Protein AF-A0A382G0L5-F1 (afdb_monomer)

Organism: NCBI:txid408172

Structure (mmCIF, N/CA/C/O backbone):
data_AF-A0A382G0L5-F1
#
_entry.id   AF-A0A382G0L5-F1
#
loop_
_atom_site.group_PDB
_atom_site.id
_atom_site.type_symbol
_atom_site.label_atom_id
_atom_site.label_alt_id
_atom_site.label_comp_id
_atom_site.label_asym_id
_atom_site.label_entity_id
_atom_site.label_seq_id
_atom_site.pdbx_PDB_ins_code
_atom_site.Cartn_x
_atom_site.Cartn_y
_atom_site.Cartn_z
_atom_site.occupancy
_atom_site.B_iso_or_equiv
_atom_site.auth_seq_id
_atom_site.auth_comp_id
_atom_site.auth_asym_id
_atom_site.auth_atom_id
_atom_site.pdbx_PDB_model_num
ATOM 1 N N . LEU A 1 1 ? 6.452 -17.788 8.585 1.00 63.09 1 LEU A N 1
ATOM 2 C CA . LEU A 1 1 ? 5.678 -16.729 9.287 1.00 63.09 1 LEU A CA 1
ATOM 3 C C . LEU A 1 1 ? 5.816 -15.374 8.601 1.00 63.09 1 LEU A C 1
ATOM 5 O O . LEU A 1 1 ? 4.795 -14.789 8.267 1.00 63.09 1 LEU A O 1
ATOM 9 N N . THR A 1 2 ? 7.036 -14.898 8.328 1.00 84.19 2 THR A N 1
ATOM 10 C CA . THR A 1 2 ? 7.264 -13.658 7.558 1.00 84.19 2 THR A CA 1
ATOM 11 C C . THR A 1 2 ? 6.647 -13.702 6.166 1.00 84.19 2 THR A C 1
ATOM 13 O O . THR A 1 2 ? 6.046 -12.720 5.759 1.00 84.19 2 THR A O 1
ATOM 16 N N . GLU A 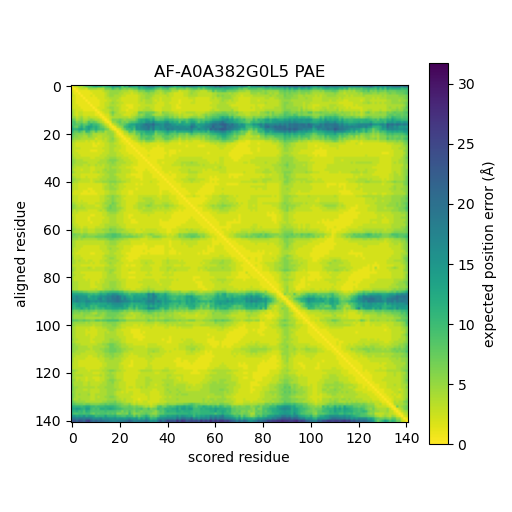1 3 ? 6.704 -14.852 5.493 1.00 88.56 3 GLU A N 1
ATOM 17 C CA . GLU A 1 3 ? 6.116 -15.057 4.166 1.00 88.56 3 GLU A CA 1
ATOM 18 C C . GLU A 1 3 ? 4.642 -14.656 4.092 1.00 88.56 3 GLU A C 1
ATOM 20 O O . GLU A 1 3 ? 4.274 -13.811 3.284 1.00 88.56 3 GLU A O 1
ATOM 25 N N . ALA A 1 4 ? 3.811 -15.208 4.981 1.00 90.25 4 ALA A N 1
ATOM 26 C CA . ALA A 1 4 ? 2.382 -14.916 5.009 1.00 90.25 4 ALA A CA 1
ATOM 27 C C . ALA A 1 4 ? 2.120 -13.424 5.241 1.00 90.25 4 ALA A C 1
ATOM 29 O O . ALA A 1 4 ? 1.276 -12.840 4.570 1.00 90.25 4 ALA A O 1
ATOM 30 N N . LEU A 1 5 ? 2.879 -12.782 6.135 1.00 91.00 5 LEU A N 1
ATOM 31 C CA . LEU A 1 5 ? 2.776 -11.338 6.340 1.00 91.00 5 LEU A CA 1
ATOM 32 C C . LEU A 1 5 ? 3.195 -10.561 5.092 1.00 91.00 5 LEU A C 1
ATOM 34 O O . LEU A 1 5 ? 2.500 -9.624 4.717 1.00 91.00 5 LEU A O 1
ATOM 38 N N . THR A 1 6 ? 4.280 -10.942 4.416 1.00 90.56 6 THR A N 1
ATOM 39 C CA . THR A 1 6 ? 4.691 -10.309 3.156 1.00 90.56 6 THR A CA 1
ATOM 40 C C . THR A 1 6 ? 3.592 -10.447 2.105 1.00 90.56 6 THR A C 1
ATOM 42 O O . THR A 1 6 ? 3.137 -9.440 1.572 1.00 90.56 6 THR A O 1
ATOM 45 N N . HIS A 1 7 ? 3.071 -11.654 1.893 1.00 92.81 7 HIS A N 1
ATOM 46 C CA . HIS A 1 7 ? 2.027 -11.916 0.904 1.00 92.81 7 HIS A CA 1
ATOM 47 C C . HIS A 1 7 ? 0.760 -11.109 1.201 1.00 92.81 7 HIS A C 1
ATOM 49 O O . HIS A 1 7 ? 0.252 -10.399 0.335 1.00 92.81 7 HIS A O 1
ATOM 55 N N . LEU A 1 8 ? 0.277 -11.179 2.442 1.00 95.50 8 LEU A N 1
ATOM 56 C CA . LEU A 1 8 ? -0.988 -10.577 2.849 1.00 95.50 8 LEU A CA 1
ATOM 57 C C . LEU A 1 8 ? -0.899 -9.069 3.067 1.00 95.50 8 LEU A C 1
ATOM 59 O O . LEU A 1 8 ? -1.931 -8.417 3.102 1.00 95.50 8 LEU A O 1
ATOM 63 N N . THR A 1 9 ? 0.287 -8.477 3.190 1.00 94.06 9 THR A N 1
ATOM 64 C CA . THR A 1 9 ? 0.404 -7.015 3.299 1.00 94.06 9 THR A CA 1
ATOM 65 C C . THR A 1 9 ? 0.789 -6.382 1.969 1.00 94.06 9 THR A C 1
ATOM 67 O O . THR A 1 9 ? 0.140 -5.426 1.547 1.00 94.06 9 THR A O 1
ATOM 70 N N . THR A 1 10 ? 1.795 -6.907 1.268 1.00 94.06 10 THR A N 1
ATOM 71 C CA . THR A 1 10 ? 2.337 -6.274 0.055 1.00 94.06 10 THR A CA 1
ATOM 72 C C . THR A 1 10 ? 1.806 -6.880 -1.236 1.00 94.06 10 THR A C 1
ATOM 74 O O . THR A 1 10 ? 1.965 -6.274 -2.296 1.00 94.06 10 THR A O 1
ATOM 77 N N . GLY A 1 11 ? 1.185 -8.063 -1.195 1.00 93.88 11 GLY A N 1
ATOM 78 C CA . GLY A 1 11 ? 0.795 -8.786 -2.405 1.00 93.88 11 GLY A CA 1
ATOM 79 C C . GLY A 1 11 ? 2.001 -9.237 -3.234 1.00 93.88 11 GLY A C 1
ATOM 80 O O . GLY A 1 11 ? 1.921 -9.281 -4.460 1.00 93.88 11 GLY A O 1
ATOM 81 N N . GLY A 1 12 ? 3.138 -9.483 -2.584 1.00 90.75 12 GLY A N 1
ATOM 82 C CA . GLY A 1 12 ? 4.373 -9.950 -3.207 1.00 90.75 12 GLY A CA 1
ATOM 83 C C . GLY A 1 12 ? 4.927 -11.193 -2.518 1.00 90.75 12 GLY A C 1
ATOM 84 O O . GLY A 1 12 ? 4.570 -11.436 -1.366 1.00 90.75 12 GLY A O 1
ATOM 85 N N . PRO A 1 13 ? 5.777 -11.980 -3.198 1.00 89.00 13 PRO A N 1
ATOM 86 C CA . PRO A 1 13 ? 6.416 -13.148 -2.605 1.00 89.00 13 PRO A CA 1
ATOM 87 C C . PRO A 1 13 ? 7.402 -12.744 -1.500 1.00 89.00 13 PRO A C 1
ATOM 89 O O . PRO A 1 13 ? 7.922 -11.624 -1.499 1.00 89.00 13 PRO A O 1
ATOM 92 N N . GLN A 1 14 ? 7.724 -13.660 -0.583 1.00 84.12 14 GLN A N 1
ATOM 93 C CA . GLN A 1 14 ? 8.845 -13.436 0.331 1.00 84.12 14 GLN A CA 1
ATOM 94 C C . GLN A 1 14 ? 10.142 -13.206 -0.462 1.00 84.12 14 GLN A C 1
ATOM 96 O O . GLN A 1 14 ? 10.459 -13.948 -1.393 1.00 84.12 14 GLN A O 1
ATOM 101 N N . ALA A 1 15 ? 10.918 -12.194 -0.063 1.00 78.25 15 ALA A N 1
ATOM 102 C CA . ALA A 1 15 ? 12.246 -11.979 -0.620 1.00 78.25 15 ALA A CA 1
ATOM 103 C C . ALA A 1 15 ? 13.123 -13.213 -0.359 1.00 78.25 15 ALA A C 1
ATOM 105 O O . ALA A 1 15 ? 13.286 -13.657 0.782 1.00 78.25 15 ALA A O 1
ATOM 106 N N . VAL A 1 16 ? 13.673 -13.776 -1.432 1.00 74.12 16 VAL A N 1
ATOM 107 C CA . VAL A 1 16 ? 14.599 -14.904 -1.345 1.00 74.12 16 VAL A CA 1
ATOM 108 C C . VAL A 1 16 ? 15.950 -14.389 -0.843 1.00 74.12 16 VAL A C 1
ATOM 110 O O . VAL A 1 16 ? 16.382 -13.294 -1.199 1.00 74.12 16 VAL A O 1
ATOM 113 N N . TYR A 1 17 ? 16.616 -15.202 -0.025 1.00 65.50 17 TYR A N 1
ATOM 114 C CA . TYR A 1 17 ? 17.865 -14.917 0.694 1.00 65.50 17 TYR A CA 1
ATOM 115 C C . TYR A 1 17 ? 19.012 -14.306 -0.148 1.00 65.50 17 TYR A C 1
ATOM 117 O O . TYR A 1 17 ? 19.861 -13.613 0.401 1.00 65.50 17 TYR A O 1
ATOM 125 N N . TRP A 1 18 ? 19.013 -14.458 -1.475 1.00 71.81 18 TRP A N 1
ATOM 126 C CA . TRP A 1 18 ? 20.071 -13.965 -2.371 1.00 71.81 18 TRP A CA 1
ATOM 127 C C . TRP A 1 18 ? 20.003 -12.464 -2.716 1.00 71.81 18 TRP A C 1
ATOM 129 O O . TRP A 1 18 ? 20.509 -12.044 -3.751 1.00 71.81 18 TRP A O 1
ATOM 139 N N . GLY A 1 19 ? 19.382 -11.637 -1.870 1.00 66.00 19 GLY A N 1
ATOM 140 C CA . GLY A 1 19 ? 19.429 -10.175 -2.020 1.00 66.00 19 GLY A CA 1
ATOM 141 C C . GLY A 1 19 ? 18.629 -9.616 -3.203 1.00 66.00 19 GLY A C 1
ATOM 142 O O . GLY A 1 19 ? 18.911 -8.513 -3.668 1.00 66.00 19 GLY A O 1
ATOM 143 N N . GLY A 1 20 ? 17.628 -10.353 -3.694 1.00 75.00 20 GLY A N 1
ATOM 144 C CA . GLY A 1 20 ? 16.700 -9.836 -4.699 1.00 75.00 20 GLY A CA 1
ATOM 145 C C . GLY A 1 20 ? 15.850 -8.683 -4.154 1.00 75.00 20 GLY A C 1
ATOM 146 O O . GLY A 1 20 ? 15.519 -8.647 -2.967 1.00 75.00 20 GLY A O 1
ATOM 147 N N . LEU A 1 21 ? 15.462 -7.748 -5.027 1.00 79.50 21 LEU A N 1
ATOM 148 C CA . LEU A 1 21 ? 14.502 -6.701 -4.673 1.00 79.50 21 LEU A CA 1
ATOM 149 C C . LEU A 1 21 ? 13.199 -7.342 -4.180 1.00 79.50 21 LEU A C 1
ATOM 151 O O . LEU A 1 21 ? 12.633 -8.209 -4.848 1.00 79.50 21 LEU A O 1
ATOM 155 N N . ALA A 1 22 ? 12.713 -6.899 -3.019 1.00 85.38 22 ALA A N 1
ATOM 156 C CA . ALA A 1 22 ? 11.444 -7.357 -2.466 1.00 85.38 22 ALA A CA 1
ATOM 157 C C . ALA A 1 22 ? 10.287 -6.857 -3.343 1.00 85.38 22 ALA A C 1
ATOM 159 O O . ALA A 1 22 ? 9.796 -5.742 -3.167 1.00 85.38 22 ALA A O 1
ATOM 160 N N . ALA A 1 23 ? 9.884 -7.667 -4.319 1.00 87.31 23 ALA A N 1
ATOM 161 C CA . ALA A 1 23 ? 8.773 -7.356 -5.201 1.00 87.31 23 ALA A CA 1
ATOM 162 C C . ALA A 1 23 ? 7.452 -7.371 -4.423 1.00 87.31 23 ALA A C 1
ATOM 164 O O . ALA A 1 23 ? 7.237 -8.208 -3.550 1.00 87.31 23 ALA A O 1
ATOM 165 N N . GLY A 1 24 ? 6.549 -6.461 -4.766 1.00 92.75 24 GLY A N 1
ATOM 166 C CA . GLY A 1 24 ? 5.221 -6.391 -4.175 1.00 92.75 24 GLY A CA 1
ATOM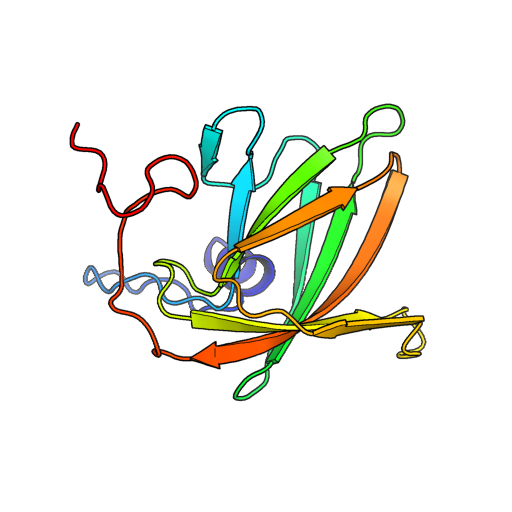 167 C C . GLY A 1 24 ? 4.335 -5.442 -4.955 1.00 92.75 24 GLY A C 1
ATOM 168 O O . GLY A 1 24 ? 4.813 -4.600 -5.709 1.00 92.75 24 GLY A O 1
ATOM 169 N N . ARG A 1 25 ? 3.027 -5.605 -4.795 1.00 95.50 25 ARG A N 1
ATOM 170 C CA . ARG A 1 25 ? 2.013 -4.753 -5.419 1.00 95.50 25 ARG A CA 1
ATOM 171 C C . ARG A 1 25 ? 1.851 -3.441 -4.690 1.00 95.50 25 ARG A C 1
ATOM 173 O O . ARG A 1 25 ? 1.598 -2.422 -5.324 1.00 95.50 25 ARG A O 1
ATOM 180 N N . LEU A 1 26 ? 1.956 -3.500 -3.368 1.00 96.94 26 LEU A N 1
ATOM 181 C CA . LEU A 1 26 ? 1.624 -2.414 -2.469 1.00 96.94 26 LEU A CA 1
ATOM 182 C C . LEU A 1 26 ? 2.721 -2.240 -1.430 1.00 96.94 26 LEU A C 1
ATOM 184 O O . LEU A 1 26 ? 3.293 -3.208 -0.926 1.00 96.94 26 LEU A O 1
ATOM 188 N N . ARG A 1 27 ? 2.950 -0.987 -1.056 1.00 95.94 27 ARG A N 1
ATOM 189 C CA . ARG A 1 27 ? 3.776 -0.611 0.087 1.00 95.94 27 ARG A CA 1
ATOM 190 C C . ARG A 1 27 ? 3.073 0.476 0.876 1.00 95.94 27 ARG A C 1
ATOM 192 O O . ARG A 1 27 ? 2.486 1.370 0.284 1.00 95.94 27 ARG A O 1
ATOM 199 N N . TYR A 1 28 ? 3.147 0.428 2.199 1.00 97.06 28 TYR A N 1
ATOM 200 C CA . TYR A 1 28 ? 2.468 1.404 3.052 1.00 97.06 28 TYR A CA 1
ATOM 201 C C . TYR A 1 28 ? 3.452 2.356 3.708 1.00 97.06 28 TYR A C 1
ATOM 203 O O . TYR A 1 28 ? 4.587 1.981 4.029 1.00 97.06 28 TYR A O 1
ATOM 211 N N . PHE A 1 29 ? 2.982 3.573 3.939 1.00 97.31 29 PHE A N 1
ATOM 212 C CA . PHE A 1 29 ? 3.705 4.604 4.657 1.00 97.31 29 PHE A CA 1
ATOM 213 C C . PHE A 1 29 ? 2.780 5.302 5.650 1.00 97.31 29 PHE A C 1
ATOM 215 O O . PHE A 1 29 ? 1.578 5.452 5.418 1.00 97.31 29 PHE A O 1
ATOM 222 N N . ASP A 1 30 ? 3.385 5.758 6.739 1.00 97.12 30 ASP A N 1
ATOM 223 C CA . ASP A 1 30 ? 2.776 6.602 7.755 1.00 97.12 30 ASP A CA 1
ATOM 224 C C . ASP A 1 30 ? 3.176 8.056 7.442 1.00 97.12 30 ASP A C 1
ATOM 226 O O . ASP A 1 30 ? 4.321 8.441 7.714 1.00 97.12 30 ASP A O 1
ATOM 230 N N . PRO A 1 31 ? 2.288 8.850 6.807 1.00 95.94 31 PRO A N 1
ATOM 231 C CA . PRO A 1 31 ? 2.602 10.212 6.381 1.00 95.94 31 PRO A CA 1
ATOM 232 C C . PRO A 1 31 ? 2.753 11.175 7.564 1.00 95.94 31 PRO A C 1
ATOM 234 O O . PRO A 1 31 ? 3.468 12.168 7.445 1.00 95.94 31 PRO A O 1
ATOM 237 N N . VAL A 1 32 ? 2.136 10.872 8.712 1.00 94.94 32 VAL A N 1
ATOM 238 C CA . VAL A 1 32 ? 2.213 11.701 9.923 1.00 94.94 32 VAL A CA 1
ATOM 239 C C . VAL A 1 32 ? 3.588 11.561 10.564 1.00 94.94 32 VAL A C 1
ATOM 241 O O . VAL A 1 32 ? 4.257 12.557 10.829 1.00 94.94 32 VAL A O 1
ATOM 244 N N . LYS A 1 33 ? 4.047 10.321 10.772 1.00 95.00 33 LYS A N 1
ATOM 245 C CA . LYS A 1 33 ? 5.378 10.050 11.341 1.00 95.00 33 LYS A CA 1
ATOM 246 C C . LYS A 1 33 ? 6.498 10.041 10.299 1.00 95.00 33 LYS A C 1
ATOM 248 O O . LYS A 1 33 ? 7.645 9.813 10.673 1.00 95.00 33 LYS A O 1
ATOM 253 N N . LYS A 1 34 ? 6.178 10.249 9.016 1.00 94.56 34 LYS A N 1
ATOM 254 C CA . LYS A 1 34 ? 7.110 10.192 7.877 1.00 94.56 34 LYS A CA 1
ATOM 255 C C . LYS A 1 34 ? 8.021 8.962 7.945 1.00 94.56 34 LYS A C 1
ATOM 257 O O . LYS A 1 34 ? 9.248 9.064 7.942 1.00 94.56 34 LYS A O 1
ATOM 262 N N . ARG A 1 35 ? 7.414 7.774 8.017 1.00 94.62 35 ARG A N 1
ATOM 263 C CA . ARG A 1 35 ? 8.136 6.490 8.044 1.00 94.62 35 ARG A CA 1
ATOM 264 C C . ARG A 1 35 ? 7.498 5.453 7.128 1.00 94.62 35 ARG A C 1
ATOM 266 O O . ARG A 1 35 ? 6.312 5.523 6.811 1.00 94.62 35 ARG A O 1
ATOM 273 N N . ALA A 1 36 ? 8.289 4.463 6.732 1.00 93.94 36 ALA A N 1
ATOM 274 C CA . ALA A 1 36 ? 7.766 3.280 6.064 1.00 93.94 36 ALA A CA 1
ATOM 275 C C . ALA A 1 36 ? 6.965 2.399 7.040 1.00 93.94 36 ALA A C 1
ATOM 277 O O . ALA A 1 36 ? 7.263 2.337 8.238 1.00 93.94 36 ALA A O 1
ATOM 278 N N . GLY A 1 37 ? 5.981 1.686 6.497 1.00 94.69 37 GLY A N 1
ATOM 279 C CA . GLY A 1 37 ? 5.100 0.785 7.232 1.00 94.69 37 GLY A CA 1
ATOM 280 C C . GLY A 1 37 ? 3.728 1.388 7.524 1.00 94.69 37 GLY A C 1
ATOM 281 O O . GLY A 1 37 ? 3.493 2.579 7.331 1.00 94.69 37 GLY A O 1
ATOM 282 N N . LEU A 1 38 ? 2.818 0.532 7.987 1.00 96.56 38 LEU A N 1
ATOM 283 C CA . LEU A 1 38 ? 1.469 0.937 8.375 1.00 96.56 38 LEU A CA 1
ATOM 284 C C . LEU A 1 38 ? 1.512 1.861 9.606 1.00 96.56 38 LEU A C 1
ATOM 286 O O . LEU A 1 38 ? 2.332 1.629 10.509 1.00 96.56 38 LEU A O 1
ATOM 290 N N . PRO A 1 39 ? 0.644 2.889 9.671 1.00 97.12 39 PRO A N 1
ATOM 291 C CA . PRO A 1 39 ? 0.443 3.676 10.882 1.00 97.12 39 PRO A CA 1
ATOM 292 C C . PRO A 1 39 ? 0.001 2.804 12.072 1.00 97.12 39 PRO A C 1
ATOM 294 O O . PRO A 1 39 ? -0.489 1.691 11.874 1.00 97.12 39 PRO A O 1
ATOM 297 N N . PRO A 1 40 ? 0.141 3.296 13.317 1.00 95.81 40 PRO A N 1
ATOM 298 C CA . PRO A 1 40 ? -0.420 2.623 14.487 1.00 95.81 40 PRO A CA 1
ATOM 299 C C . PRO A 1 40 ? -1.916 2.341 14.312 1.00 95.81 40 PRO A C 1
ATOM 301 O O . PRO A 1 40 ? -2.634 3.169 13.755 1.00 95.81 40 PRO A O 1
ATOM 304 N N . ASP A 1 41 ? -2.380 1.202 14.819 1.00 96.19 41 ASP A N 1
ATOM 305 C CA . ASP A 1 41 ? -3.782 0.764 14.757 1.00 96.19 41 ASP A CA 1
ATOM 306 C C . ASP A 1 41 ? -4.331 0.543 13.338 1.00 96.19 41 ASP A C 1
ATOM 308 O O . ASP A 1 41 ? -5.539 0.411 13.168 1.00 96.19 41 ASP A O 1
ATOM 312 N N . VAL A 1 42 ? -3.474 0.483 12.312 1.00 97.56 42 VAL A N 1
ATOM 313 C CA . VAL A 1 42 ? -3.894 0.175 10.940 1.00 97.56 42 VAL A CA 1
ATOM 314 C C . VAL A 1 42 ? -3.466 -1.236 10.561 1.00 97.56 42 VAL A C 1
ATOM 316 O O . VAL A 1 42 ? -2.287 -1.580 10.642 1.00 97.56 42 VAL A O 1
ATOM 319 N N . ALA A 1 43 ? -4.421 -2.034 10.090 1.00 96.69 43 ALA A N 1
ATOM 320 C CA . ALA A 1 43 ? -4.175 -3.336 9.485 1.00 96.69 43 ALA A CA 1
ATOM 321 C C . ALA A 1 43 ? -4.447 -3.289 7.975 1.00 96.69 43 ALA A C 1
ATOM 323 O O . ALA A 1 43 ? -5.318 -2.550 7.513 1.00 96.69 43 ALA A O 1
ATOM 324 N N . ALA A 1 44 ? -3.704 -4.095 7.216 1.00 96.88 44 ALA A N 1
ATOM 325 C CA . ALA A 1 44 ? -3.890 -4.269 5.781 1.00 96.88 44 ALA A CA 1
ATOM 326 C C . ALA A 1 44 ? -3.923 -5.756 5.426 1.00 96.88 44 ALA A C 1
ATOM 328 O O . ALA A 1 44 ? -3.112 -6.528 5.939 1.00 96.88 44 ALA A O 1
ATOM 329 N N . LEU A 1 45 ? -4.839 -6.132 4.535 1.00 97.00 45 LEU A N 1
ATOM 330 C CA . LEU A 1 45 ? -5.003 -7.493 4.040 1.00 97.00 45 LEU A CA 1
ATOM 331 C C . LEU A 1 45 ? -5.233 -7.487 2.529 1.00 97.00 45 LEU A C 1
ATOM 333 O O . LEU A 1 45 ? -6.296 -7.093 2.054 1.00 97.00 45 LEU A O 1
ATOM 337 N N . VAL A 1 46 ? -4.254 -7.959 1.772 1.00 96.88 46 VAL A N 1
ATOM 338 C CA . VAL A 1 46 ? -4.369 -8.254 0.348 1.00 96.88 46 VAL A CA 1
ATOM 339 C C . VAL A 1 46 ? -5.143 -9.556 0.196 1.00 96.88 46 VAL A C 1
ATOM 341 O O . VAL A 1 46 ? -4.701 -10.608 0.650 1.00 96.88 46 VAL A O 1
ATOM 344 N N . THR A 1 47 ? -6.312 -9.474 -0.431 1.00 94.56 47 THR A N 1
ATOM 345 C CA . THR A 1 47 ? -7.251 -10.597 -0.562 1.00 94.56 47 THR A CA 1
ATOM 346 C C . THR A 1 47 ? -7.234 -11.232 -1.946 1.00 94.56 47 THR A C 1
ATOM 348 O O . THR A 1 47 ? -7.589 -12.398 -2.083 1.00 94.56 47 THR A O 1
ATOM 351 N N . ALA A 1 48 ? -6.822 -10.493 -2.978 1.00 94.81 48 ALA A N 1
ATOM 352 C CA . ALA A 1 48 ? -6.720 -11.012 -4.337 1.00 94.81 48 ALA A CA 1
ATOM 353 C C . ALA A 1 48 ? -5.699 -10.225 -5.159 1.00 94.81 48 ALA A C 1
ATOM 355 O O . ALA A 1 48 ? -5.527 -9.020 -4.966 1.00 94.81 48 ALA A O 1
ATOM 356 N N . LEU A 1 49 ? -5.073 -10.901 -6.119 1.00 96.00 49 LEU A N 1
ATOM 357 C CA . LEU A 1 49 ? -4.163 -10.308 -7.091 1.00 96.00 49 LEU A CA 1
ATOM 358 C C . LEU A 1 49 ? -4.592 -10.693 -8.503 1.00 96.00 49 LEU A C 1
ATOM 360 O O . LEU A 1 49 ? -4.927 -11.846 -8.760 1.00 96.00 49 LEU A O 1
ATOM 364 N N . GLY A 1 50 ? -4.538 -9.725 -9.409 1.00 94.38 50 GLY A N 1
ATOM 365 C CA . GLY A 1 50 ? -4.657 -9.928 -10.844 1.00 94.38 50 GLY A CA 1
ATOM 366 C C . GLY A 1 50 ? -3.379 -9.536 -11.582 1.00 94.38 50 GLY A C 1
ATOM 367 O O . GLY A 1 50 ? -2.345 -9.179 -10.996 1.00 94.38 50 GLY A O 1
ATOM 368 N N . ASP A 1 51 ? -3.470 -9.568 -12.906 1.00 94.69 51 ASP A N 1
ATOM 369 C CA . ASP A 1 51 ? -2.418 -9.131 -13.822 1.00 94.69 51 ASP A CA 1
ATOM 370 C C . ASP A 1 51 ? -2.036 -7.659 -13.594 1.00 94.69 51 ASP A C 1
ATOM 372 O O . ASP A 1 51 ? -0.846 -7.348 -13.483 1.00 94.69 51 ASP A O 1
ATOM 376 N N . ARG A 1 52 ? -3.050 -6.798 -13.443 1.00 95.62 52 ARG A N 1
ATOM 377 C CA . ARG A 1 52 ? -3.001 -5.339 -13.272 1.00 95.62 52 ARG A CA 1
ATOM 378 C C . ARG A 1 52 ? -3.849 -4.851 -12.100 1.00 95.62 52 ARG A C 1
ATOM 380 O O . ARG A 1 52 ? -4.039 -3.647 -11.945 1.00 95.62 52 ARG A O 1
ATOM 387 N N . SER A 1 53 ? -4.359 -5.761 -11.275 1.00 95.56 53 SER A N 1
ATOM 388 C CA . SER A 1 53 ? -5.190 -5.423 -10.123 1.00 95.56 53 SER A CA 1
ATOM 389 C C . SER A 1 53 ? -4.649 -5.994 -8.812 1.00 95.56 53 SER A C 1
ATOM 391 O O . SER A 1 53 ? -3.962 -7.017 -8.784 1.00 95.56 53 SER A O 1
ATOM 393 N N . ALA A 1 54 ? -4.957 -5.317 -7.710 1.00 96.75 54 ALA A N 1
ATOM 394 C CA . ALA A 1 54 ? -4.777 -5.825 -6.356 1.00 96.75 54 ALA A CA 1
ATOM 395 C C . ALA A 1 54 ? -5.992 -5.440 -5.512 1.00 96.75 54 ALA A C 1
ATOM 397 O O . ALA A 1 54 ? -6.417 -4.283 -5.526 1.00 96.75 54 ALA A O 1
ATOM 398 N N . ARG A 1 55 ? -6.553 -6.402 -4.777 1.00 96.62 55 ARG A N 1
ATOM 399 C CA . ARG A 1 55 ? -7.616 -6.156 -3.805 1.00 96.62 55 ARG A CA 1
ATOM 400 C C . ARG A 1 55 ? -7.018 -6.122 -2.410 1.00 96.62 55 ARG A C 1
ATOM 402 O O . ARG A 1 55 ? -6.340 -7.066 -2.013 1.00 96.62 55 ARG A O 1
ATOM 409 N N . VAL A 1 56 ? -7.278 -5.044 -1.682 1.0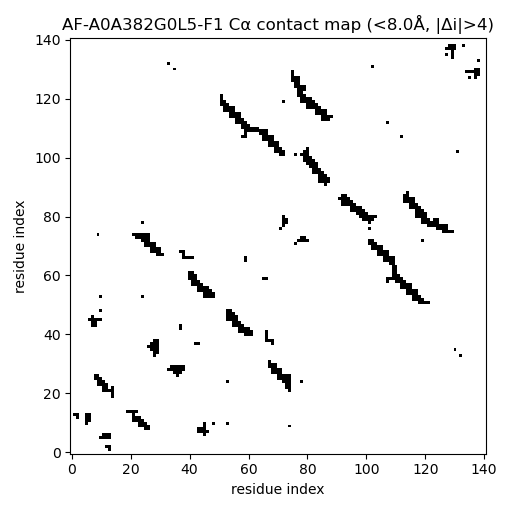0 97.38 56 VAL A N 1
ATOM 410 C CA . VAL A 1 56 ? -6.781 -4.826 -0.325 1.00 97.38 56 VAL A CA 1
ATOM 411 C C . VAL A 1 56 ? -7.909 -4.360 0.581 1.00 97.38 56 VAL A C 1
ATOM 413 O O . VAL A 1 56 ? -8.737 -3.541 0.194 1.00 97.38 56 VAL A O 1
ATOM 416 N N . THR A 1 57 ? -7.929 -4.879 1.799 1.00 97.00 57 THR A N 1
ATOM 417 C CA . THR A 1 57 ? -8.772 -4.401 2.891 1.00 97.00 57 THR A CA 1
ATOM 418 C C . THR A 1 57 ? -7.899 -3.634 3.865 1.00 97.00 57 THR A C 1
ATOM 420 O O . THR A 1 57 ? -6.861 -4.141 4.287 1.00 97.00 57 THR A O 1
ATOM 423 N N . LEU A 1 58 ? -8.306 -2.418 4.210 1.00 97.06 58 LEU A N 1
ATOM 424 C CA . LEU A 1 58 ? -7.660 -1.596 5.225 1.00 97.06 58 LEU A CA 1
ATOM 425 C C . LEU A 1 58 ? -8.612 -1.411 6.398 1.00 97.06 58 LEU A C 1
ATOM 427 O O . LEU A 1 58 ? -9.791 -1.119 6.202 1.00 97.06 58 LEU A O 1
ATOM 431 N N . VAL A 1 59 ? -8.090 -1.562 7.611 1.00 97.12 59 VAL A N 1
ATOM 432 C CA . VAL A 1 59 ? -8.868 -1.446 8.846 1.00 97.12 59 VAL A CA 1
ATOM 433 C C . VAL A 1 59 ? -8.170 -0.483 9.788 1.00 97.12 59 VAL A C 1
ATOM 435 O O . VAL A 1 59 ? -6.974 -0.624 10.034 1.00 97.12 59 VAL A O 1
ATOM 438 N N . ASN A 1 60 ? -8.920 0.472 10.330 1.00 97.50 60 ASN A N 1
ATOM 439 C CA . ASN A 1 60 ? -8.504 1.273 11.472 1.00 97.50 60 ASN A CA 1
ATOM 440 C C . ASN A 1 60 ? -9.122 0.697 12.750 1.00 97.50 60 ASN A C 1
ATOM 442 O O . ASN A 1 60 ? -10.329 0.789 12.965 1.00 97.50 60 ASN A O 1
ATOM 446 N N . LEU A 1 61 ? -8.269 0.123 13.593 1.00 97.12 61 LEU A N 1
ATOM 447 C CA . LEU A 1 61 ? -8.613 -0.497 14.870 1.00 97.12 61 LEU A CA 1
ATOM 448 C C . LEU A 1 61 ? -8.804 0.535 15.991 1.00 97.12 61 LEU A C 1
ATOM 450 O O . LEU A 1 61 ? -9.318 0.200 17.056 1.00 97.12 61 LEU A O 1
ATOM 454 N N . SER A 1 62 ? -8.396 1.791 15.780 1.00 96.00 62 SER A N 1
ATOM 455 C CA . SER A 1 62 ? -8.597 2.841 16.773 1.00 96.00 62 SER A CA 1
ATOM 456 C C . SER A 1 62 ? -10.072 3.211 16.867 1.00 96.00 62 SER A C 1
ATOM 458 O O . SER A 1 62 ? -10.688 3.593 15.876 1.00 96.00 62 SER A O 1
ATOM 460 N N . VAL A 1 63 ? -10.626 3.173 18.078 1.00 93.38 63 VAL A N 1
ATOM 461 C CA . VAL A 1 63 ? -12.024 3.551 18.349 1.00 93.38 63 VAL A CA 1
ATOM 462 C C . VAL A 1 63 ? -12.255 5.064 18.379 1.00 93.38 63 VAL A C 1
ATOM 464 O O . VAL A 1 63 ? -13.389 5.509 18.236 1.00 93.38 63 VAL A O 1
ATOM 467 N N . CYS A 1 64 ? -11.193 5.866 18.520 1.00 95.75 64 CYS A N 1
ATOM 468 C CA . CYS A 1 64 ? -11.313 7.317 18.707 1.00 95.75 64 CYS A CA 1
ATOM 469 C C . CYS A 1 64 ? -10.513 8.153 17.701 1.00 95.75 64 CYS A C 1
ATOM 471 O O . CYS A 1 64 ? -10.814 9.333 17.533 1.00 95.75 64 CYS A O 1
ATOM 473 N N . GLN A 1 65 ? -9.477 7.600 17.060 1.00 96.50 65 GLN A N 1
ATOM 474 C CA . GLN A 1 65 ? -8.561 8.391 16.235 1.00 96.50 65 GLN A CA 1
ATOM 475 C C . GLN A 1 65 ? -8.652 8.008 14.757 1.00 96.50 65 GLN A C 1
ATOM 477 O O . GLN A 1 65 ? -8.572 6.822 14.428 1.00 96.50 65 GLN A O 1
ATOM 482 N N . PRO A 1 66 ? -8.781 8.983 13.839 1.00 97.12 66 PRO A N 1
ATOM 483 C CA . PRO A 1 66 ? -8.587 8.708 12.426 1.00 97.12 66 PRO A CA 1
ATOM 484 C C . PRO A 1 66 ? -7.115 8.371 12.146 1.00 97.12 66 PRO A C 1
ATOM 486 O O . PRO A 1 66 ? -6.206 8.799 12.870 1.00 97.12 66 PRO A O 1
ATOM 489 N N . ARG A 1 67 ? -6.878 7.613 11.075 1.00 97.56 67 ARG A N 1
ATOM 490 C CA . ARG A 1 67 ? -5.539 7.236 10.615 1.00 97.56 67 ARG A CA 1
ATOM 491 C C . ARG A 1 67 ? -5.370 7.578 9.145 1.00 97.56 67 ARG A C 1
ATOM 493 O O . ARG A 1 67 ? -6.146 7.120 8.310 1.00 97.56 67 ARG A O 1
ATOM 500 N N . ASP A 1 68 ? -4.337 8.354 8.848 1.00 97.62 68 ASP A N 1
ATOM 501 C CA . ASP A 1 68 ? -3.908 8.608 7.478 1.00 97.62 68 ASP A CA 1
ATOM 502 C C . ASP A 1 68 ? -2.874 7.554 7.092 1.00 97.62 68 ASP A C 1
ATOM 504 O O . ASP A 1 68 ? -1.868 7.376 7.779 1.00 97.62 68 ASP A O 1
ATOM 508 N N . VAL A 1 69 ? -3.124 6.845 5.997 1.00 97.69 69 VAL A N 1
ATOM 509 C CA . VAL A 1 69 ? -2.208 5.868 5.413 1.00 97.69 69 VAL A CA 1
ATOM 510 C C . VAL A 1 69 ? -1.956 6.239 3.963 1.00 97.69 69 VAL A C 1
ATOM 512 O O . VAL A 1 69 ? -2.871 6.604 3.227 1.00 97.69 69 VAL A O 1
ATOM 515 N N . LEU A 1 70 ? -0.701 6.146 3.544 1.00 97.62 70 LEU A N 1
ATOM 516 C CA . LEU A 1 70 ? -0.332 6.340 2.152 1.00 97.62 70 LEU A CA 1
ATOM 517 C C . LEU A 1 70 ? 0.030 4.988 1.544 1.00 97.62 70 LEU A C 1
ATOM 519 O O . LEU A 1 70 ? 0.941 4.310 2.023 1.00 97.62 70 LEU A O 1
ATOM 523 N N . VAL A 1 71 ? -0.687 4.597 0.495 1.00 97.56 71 VAL A N 1
ATOM 524 C CA . VAL A 1 71 ? -0.438 3.355 -0.244 1.00 97.56 71 VAL A CA 1
ATOM 525 C C . VAL A 1 71 ? 0.390 3.686 -1.477 1.00 97.56 71 VAL A C 1
ATOM 527 O O . VAL A 1 71 ? -0.000 4.527 -2.274 1.00 97.56 71 VAL A O 1
ATOM 530 N N . GLY A 1 72 ? 1.539 3.048 -1.639 1.00 96.75 72 GLY A N 1
ATOM 531 C CA . GLY A 1 72 ? 2.390 3.142 -2.817 1.00 96.75 72 GLY A CA 1
ATOM 532 C C . GLY A 1 72 ? 2.112 2.023 -3.809 1.00 96.75 72 GLY A C 1
ATOM 533 O O . GLY A 1 72 ? 1.894 0.874 -3.416 1.00 96.75 72 GLY A O 1
ATOM 534 N N . ALA A 1 73 ? 2.141 2.376 -5.090 1.00 96.50 73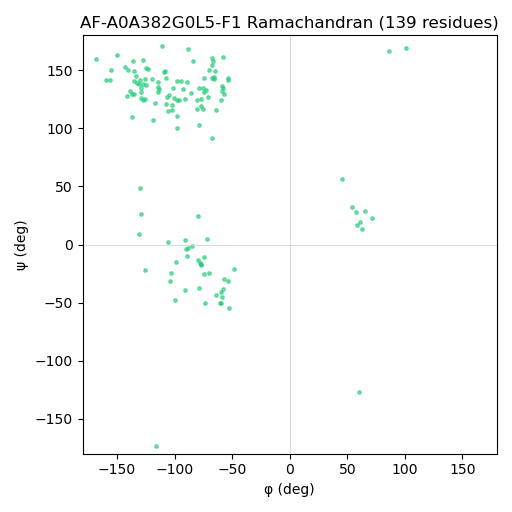 ALA A N 1
ATOM 535 C CA . ALA A 1 73 ? 2.066 1.448 -6.203 1.00 96.50 73 ALA A CA 1
ATOM 536 C C . ALA A 1 73 ? 3.444 0.788 -6.404 1.00 96.50 73 ALA A C 1
ATOM 538 O O . ALA A 1 73 ? 4.368 1.382 -6.963 1.00 96.50 73 ALA A O 1
ATOM 539 N N . GLY A 1 74 ? 3.573 -0.458 -5.954 1.00 95.06 74 GLY A N 1
ATOM 540 C CA . GLY A 1 74 ? 4.838 -1.192 -5.933 1.00 95.06 74 GLY A CA 1
ATOM 541 C C . GLY A 1 74 ? 5.676 -0.943 -4.675 1.00 95.06 74 GLY A C 1
ATOM 542 O O . GLY A 1 74 ? 5.428 -0.018 -3.894 1.00 95.06 74 GLY A O 1
ATOM 543 N N . CYS A 1 75 ? 6.695 -1.776 -4.464 1.00 93.06 75 CYS A N 1
ATOM 544 C CA . CYS A 1 75 ? 7.613 -1.630 -3.327 1.00 93.06 75 CYS A CA 1
ATOM 545 C C . CYS A 1 75 ? 8.602 -0.468 -3.504 1.00 93.06 75 CYS A C 1
ATOM 547 O O . CYS A 1 75 ? 9.071 0.104 -2.516 1.00 93.06 75 CYS A O 1
ATOM 549 N N . PHE A 1 76 ? 8.888 -0.103 -4.749 1.00 93.50 76 PHE A N 1
ATOM 550 C CA . PHE A 1 76 ? 9.881 0.872 -5.191 1.00 93.50 76 PHE A CA 1
ATOM 551 C C . PHE A 1 76 ? 9.282 1.906 -6.157 1.00 93.50 76 PHE A C 1
ATOM 553 O O . PHE A 1 76 ? 10.002 2.465 -6.983 1.00 93.50 76 PHE A O 1
ATOM 560 N N . ARG A 1 77 ? 7.968 2.175 -6.071 1.00 93.88 77 ARG A N 1
ATOM 561 C CA . ARG A 1 77 ? 7.251 3.130 -6.946 1.00 93.88 77 ARG A CA 1
ATOM 562 C C . ARG A 1 77 ? 7.293 2.753 -8.439 1.00 93.88 77 ARG A C 1
ATOM 564 O O . ARG A 1 77 ? 7.081 3.581 -9.322 1.00 93.88 77 ARG A O 1
ATOM 571 N N . GLU A 1 78 ? 7.579 1.493 -8.736 1.00 94.81 78 GLU A N 1
ATOM 572 C CA . GLU A 1 78 ? 7.704 0.964 -10.090 1.00 94.81 78 GLU A CA 1
ATOM 573 C C . GLU A 1 78 ? 6.340 0.797 -10.783 1.00 94.81 78 GLU A C 1
ATOM 575 O O . GLU A 1 78 ? 6.278 0.521 -11.979 1.00 94.81 78 GLU A O 1
ATOM 580 N N . HIS A 1 79 ? 5.230 0.930 -10.052 1.00 96.62 79 HIS A N 1
ATOM 581 C CA . HIS A 1 79 ? 3.869 0.899 -10.592 1.00 96.62 79 HIS A CA 1
ATOM 582 C C . HIS A 1 79 ? 3.215 2.284 -10.509 1.00 96.62 79 HIS A C 1
ATOM 584 O O . HIS A 1 79 ? 3.733 3.208 -9.879 1.00 96.62 79 HIS A O 1
ATOM 590 N N . ARG A 1 80 ? 2.049 2.424 -11.139 1.00 97.31 80 ARG A N 1
ATOM 591 C CA . ARG A 1 80 ? 1.232 3.642 -11.101 1.00 97.31 80 ARG A CA 1
ATOM 592 C C . ARG A 1 80 ? -0.239 3.273 -11.017 1.00 97.31 80 ARG A C 1
ATOM 594 O O . ARG A 1 80 ? -0.703 2.458 -11.814 1.00 97.31 80 ARG A O 1
ATOM 601 N N . PHE A 1 81 ? -0.965 3.818 -10.046 1.00 97.81 81 PHE A N 1
ATOM 602 C CA . PHE A 1 81 ? -2.398 3.569 -9.938 1.00 97.81 81 PHE A CA 1
ATOM 603 C C . PHE A 1 81 ? -3.130 4.317 -11.046 1.00 97.81 81 PHE A C 1
ATOM 605 O O . PHE A 1 81 ? -2.878 5.496 -11.267 1.00 97.81 81 PHE A O 1
ATOM 612 N N . ARG A 1 82 ? -4.043 3.615 -11.716 1.00 97.56 82 ARG A N 1
ATOM 613 C CA . ARG A 1 82 ? -4.930 4.171 -12.745 1.00 97.56 82 ARG A CA 1
ATOM 614 C C . ARG A 1 82 ? -6.346 4.374 -12.244 1.00 97.56 82 ARG A C 1
ATOM 616 O O . ARG A 1 82 ? -7.068 5.256 -12.697 1.00 97.56 82 ARG A O 1
ATOM 623 N N . ARG A 1 83 ? -6.761 3.515 -11.318 1.00 97.12 83 ARG A N 1
ATOM 624 C CA . ARG A 1 83 ? -8.134 3.482 -10.840 1.00 97.12 83 ARG A CA 1
ATOM 625 C C . ARG A 1 83 ? -8.229 2.807 -9.490 1.00 97.12 83 ARG A C 1
ATOM 627 O O . ARG A 1 83 ? -7.559 1.807 -9.232 1.00 97.12 83 ARG A O 1
ATOM 634 N N . VAL A 1 84 ? -9.095 3.351 -8.653 1.00 97.00 84 VAL A N 1
ATOM 635 C CA . VAL A 1 84 ? -9.421 2.838 -7.328 1.00 97.00 84 VAL A CA 1
ATOM 636 C C . VAL A 1 84 ? -10.924 2.649 -7.260 1.00 97.00 84 VAL A C 1
ATOM 638 O O . VAL A 1 84 ? -11.690 3.586 -7.474 1.00 97.00 84 VAL A O 1
ATOM 641 N N . THR A 1 85 ? -11.338 1.440 -6.914 1.00 96.06 85 THR A N 1
ATOM 642 C CA . THR A 1 85 ? -12.741 1.085 -6.740 1.00 96.06 85 THR A CA 1
ATOM 643 C C . THR A 1 85 ? -12.960 0.674 -5.291 1.00 96.06 85 THR A C 1
ATOM 645 O O . THR A 1 85 ? -12.312 -0.247 -4.800 1.00 96.06 85 THR A O 1
ATOM 648 N N . VAL A 1 86 ? -13.864 1.354 -4.590 1.00 94.75 86 VAL A N 1
ATOM 649 C CA . VAL A 1 86 ? -14.300 0.966 -3.246 1.00 94.75 86 VAL A CA 1
ATOM 650 C C . VAL A 1 86 ? -15.272 -0.200 -3.382 1.00 94.75 86 VAL A C 1
ATOM 652 O O . VAL A 1 86 ? -16.323 -0.061 -4.015 1.00 94.75 86 VAL A O 1
ATOM 655 N N . VAL A 1 87 ? -14.902 -1.335 -2.795 1.00 90.88 87 VAL A N 1
ATOM 656 C CA . VAL A 1 87 ? -15.660 -2.589 -2.834 1.00 90.88 87 VAL A CA 1
ATOM 657 C C . VAL A 1 87 ? -16.176 -2.931 -1.439 1.00 90.88 87 VAL A C 1
ATOM 659 O O . VAL A 1 87 ? -15.434 -2.852 -0.459 1.00 90.88 87 VAL A O 1
ATOM 662 N N . GLU A 1 88 ? -17.449 -3.305 -1.348 1.00 82.31 88 GLU A N 1
ATOM 663 C CA . GLU A 1 88 ? -18.026 -3.884 -0.129 1.00 82.31 88 GLU A CA 1
ATOM 664 C C . GLU A 1 88 ? -17.860 -5.415 -0.116 1.00 82.31 88 GLU A C 1
ATOM 666 O O . GLU A 1 88 ? -17.506 -6.025 -1.128 1.00 82.31 88 GLU A O 1
ATOM 671 N N . GLU A 1 89 ? -18.112 -6.058 1.030 1.00 70.44 89 GLU A N 1
ATOM 672 C CA . GLU A 1 89 ? -18.021 -7.524 1.174 1.00 70.44 89 GLU A CA 1
ATOM 673 C C . GLU A 1 89 ? -18.928 -8.277 0.188 1.00 70.44 89 GLU A C 1
ATOM 675 O O . GLU A 1 89 ? -18.566 -9.344 -0.303 1.00 70.44 89 GLU A O 1
ATOM 680 N N . SER A 1 90 ? -20.056 -7.677 -0.200 1.00 72.00 90 SER A N 1
ATOM 681 C CA . SER A 1 90 ? -20.979 -8.177 -1.229 1.00 72.00 90 SER A CA 1
ATOM 682 C C . SER A 1 90 ? -20.440 -8.062 -2.666 1.00 72.00 90 SER A C 1
ATOM 684 O O . SER A 1 90 ? -21.164 -8.341 -3.619 1.00 72.00 90 SER A O 1
ATOM 686 N N . SER A 1 91 ? -19.183 -7.634 -2.849 1.00 68.81 91 SER A N 1
ATOM 687 C CA . SER A 1 91 ? -18.564 -7.304 -4.144 1.00 68.81 91 SER A CA 1
ATOM 688 C C . SER A 1 91 ? -19.290 -6.206 -4.931 1.00 68.81 91 SER A C 1
ATOM 690 O O . SER A 1 91 ? -19.037 -6.025 -6.122 1.00 68.81 91 SER A O 1
ATOM 692 N N . GLN A 1 92 ? -20.161 -5.439 -4.274 1.00 76.69 92 GLN A N 1
ATOM 693 C CA . GLN A 1 92 ? -20.802 -4.277 -4.873 1.00 76.69 92 GLN A CA 1
ATOM 694 C C . GLN A 1 92 ? -19.815 -3.109 -4.950 1.00 76.69 92 GLN A C 1
ATOM 696 O O . GLN A 1 92 ? -19.081 -2.815 -4.000 1.00 76.69 92 GLN A O 1
ATOM 701 N N . VAL A 1 93 ? -19.798 -2.447 -6.106 1.00 81.44 93 VAL A N 1
ATOM 702 C CA . VAL A 1 93 ? -18.999 -1.244 -6.337 1.00 81.44 93 VAL A CA 1
ATOM 703 C C . VAL A 1 93 ? -19.742 -0.052 -5.753 1.00 81.44 93 VAL A C 1
ATOM 705 O O . VAL A 1 93 ? -20.826 0.295 -6.215 1.00 81.44 93 VAL A O 1
ATOM 708 N N . LYS A 1 94 ? -19.146 0.592 -4.749 1.00 84.81 94 LYS A N 1
ATOM 709 C CA . LYS A 1 94 ? -19.735 1.770 -4.098 1.00 84.81 94 LYS A CA 1
ATOM 710 C C . LYS A 1 94 ? -19.292 3.075 -4.744 1.00 84.81 94 LYS A C 1
ATOM 712 O O . LYS A 1 94 ? -20.058 4.029 -4.839 1.00 84.81 94 LYS A O 1
ATOM 717 N N . LYS A 1 95 ? -18.018 3.137 -5.123 1.00 90.50 95 LYS A N 1
ATOM 718 C CA . LYS A 1 95 ? -17.388 4.331 -5.679 1.00 90.50 95 LYS A CA 1
ATOM 719 C C . LYS A 1 95 ? -16.195 3.934 -6.525 1.00 90.50 95 LYS A C 1
ATOM 721 O O . LYS A 1 95 ? -15.431 3.057 -6.136 1.00 90.50 95 LYS A O 1
ATOM 726 N N . GLU A 1 96 ? -16.009 4.628 -7.632 1.00 93.81 96 GLU A N 1
ATOM 727 C CA . GLU A 1 96 ? -14.854 4.483 -8.506 1.00 93.81 96 GLU A CA 1
ATOM 728 C C . GLU A 1 96 ? -14.206 5.852 -8.705 1.00 93.81 96 GLU A C 1
ATOM 730 O O . GLU A 1 96 ? -14.886 6.879 -8.740 1.00 93.81 96 GLU A O 1
ATOM 735 N N . LEU A 1 97 ? -12.880 5.863 -8.762 1.00 94.88 97 LEU A N 1
ATOM 736 C CA . LEU A 1 97 ? -12.077 7.048 -9.006 1.00 94.88 97 LEU A CA 1
ATOM 737 C C . LEU A 1 97 ? -10.977 6.683 -9.995 1.00 94.88 97 LEU A C 1
ATOM 739 O O . LEU A 1 97 ? -10.257 5.708 -9.776 1.00 94.88 97 LEU A O 1
ATOM 743 N N . GLU A 1 98 ? -10.830 7.478 -11.049 1.00 96.00 98 GLU A N 1
ATOM 744 C CA . GLU A 1 98 ? -9.651 7.437 -11.913 1.00 96.00 98 GLU A CA 1
ATOM 745 C C . GLU A 1 98 ? -8.583 8.389 -11.368 1.00 96.00 98 GLU A C 1
ATOM 747 O O . GLU A 1 98 ? -8.889 9.462 -10.849 1.00 96.00 98 GLU A O 1
ATOM 752 N N . LEU A 1 99 ? -7.328 7.959 -11.425 1.00 94.75 99 LEU A N 1
ATOM 753 C CA . LEU A 1 99 ? -6.173 8.708 -10.938 1.00 94.75 99 LEU A CA 1
ATOM 754 C C . LEU A 1 99 ? -4.949 8.339 -11.771 1.00 94.75 99 LEU A C 1
ATOM 756 O O . LEU A 1 99 ? -4.948 7.315 -12.445 1.00 94.75 99 LEU A O 1
ATOM 760 N N . ASP A 1 100 ? -3.906 9.157 -11.714 1.00 95.44 100 ASP A N 1
ATOM 761 C CA . ASP A 1 100 ? -2.642 8.870 -12.391 1.00 95.44 100 ASP A CA 1
ATOM 762 C C . ASP A 1 100 ? -1.445 9.020 -11.448 1.00 95.44 100 ASP A C 1
ATOM 764 O O . ASP A 1 100 ? -0.455 9.691 -11.739 1.00 95.44 100 ASP A O 1
ATOM 768 N N . GLU A 1 101 ? -1.554 8.404 -10.272 1.00 95.56 101 GLU A N 1
ATOM 769 C CA . GLU A 1 101 ? -0.663 8.678 -9.148 1.00 95.56 101 GLU A CA 1
ATOM 770 C C . GLU A 1 101 ? 0.123 7.434 -8.707 1.00 95.56 101 GLU A C 1
ATOM 772 O O . GLU A 1 101 ? -0.412 6.320 -8.675 1.00 95.56 101 GLU A O 1
ATOM 777 N N . PRO A 1 102 ? 1.401 7.584 -8.318 1.00 95.31 102 PRO A N 1
ATOM 778 C CA . PRO A 1 102 ? 2.178 6.495 -7.730 1.00 95.31 102 PRO A CA 1
ATOM 779 C C . PRO A 1 102 ? 1.812 6.229 -6.262 1.00 95.31 102 PRO A C 1
ATOM 781 O O . PRO A 1 102 ? 2.158 5.176 -5.721 1.00 95.31 102 PRO A O 1
ATOM 784 N N . TYR A 1 103 ? 1.133 7.176 -5.610 1.00 96.19 103 TYR A N 1
ATOM 785 C CA . TYR A 1 103 ? 0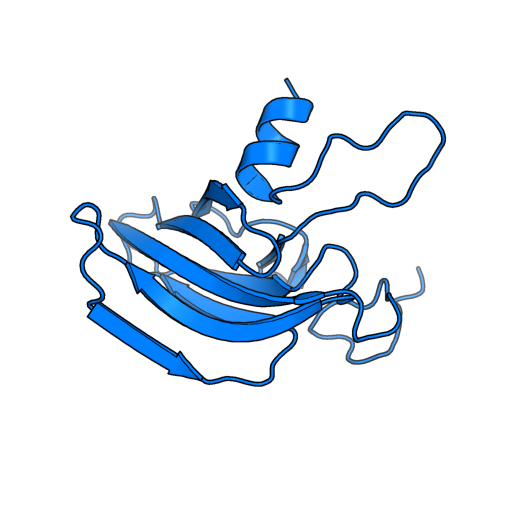.710 7.085 -4.220 1.00 96.19 103 TYR A CA 1
ATOM 786 C C . TYR A 1 103 ? -0.773 7.420 -4.084 1.00 96.19 103 TYR A C 1
ATOM 788 O O . TYR A 1 103 ? -1.274 8.345 -4.713 1.00 96.19 103 TYR A O 1
ATOM 796 N N . LEU A 1 104 ? -1.460 6.692 -3.214 1.00 96.75 104 LEU A N 1
ATOM 797 C CA . LEU A 1 104 ? -2.864 6.878 -2.897 1.00 96.75 104 LEU A CA 1
ATOM 798 C C . LEU A 1 104 ? -3.002 7.228 -1.409 1.00 96.75 104 LEU A C 1
ATOM 800 O O . LEU A 1 104 ? -2.792 6.352 -0.560 1.00 96.75 104 LEU A O 1
ATOM 804 N N . PRO A 1 105 ? -3.322 8.488 -1.066 1.00 96.88 105 PRO A N 1
ATOM 805 C CA . PRO A 1 105 ? -3.621 8.868 0.306 1.00 96.88 105 PRO A CA 1
ATOM 806 C C . PRO A 1 105 ? -5.011 8.370 0.695 1.00 96.88 105 PRO A C 1
ATOM 808 O O . PRO A 1 105 ? -5.990 8.581 -0.020 1.00 96.88 105 PRO A O 1
ATOM 811 N N . ILE A 1 106 ? -5.100 7.715 1.847 1.00 96.38 106 ILE A N 1
ATOM 812 C CA . ILE A 1 106 ? -6.346 7.192 2.396 1.00 96.38 106 ILE A CA 1
ATOM 813 C C . ILE A 1 106 ? -6.463 7.668 3.833 1.00 96.38 106 ILE A C 1
ATOM 815 O O . ILE A 1 106 ? -5.582 7.428 4.658 1.00 96.38 106 ILE A O 1
ATOM 819 N N . ARG A 1 107 ? -7.592 8.300 4.137 1.00 96.94 107 ARG A N 1
ATOM 820 C CA . ARG A 1 107 ? -7.969 8.658 5.498 1.00 96.94 107 ARG A CA 1
ATOM 821 C C . ARG A 1 107 ? -9.014 7.679 6.005 1.00 96.94 107 ARG A C 1
ATOM 823 O O . ARG A 1 107 ? -10.120 7.617 5.474 1.00 96.94 107 ARG A O 1
ATOM 830 N N . LEU A 1 108 ? -8.661 6.920 7.033 1.00 96.88 108 LEU A N 1
ATOM 831 C CA . LEU A 1 108 ? -9.551 5.977 7.696 1.00 96.88 108 LEU A CA 1
ATOM 832 C C . LEU A 1 108 ? -10.167 6.645 8.923 1.00 96.88 108 LEU A C 1
ATOM 834 O O . LEU A 1 108 ? -9.453 7.114 9.812 1.00 96.88 108 LEU A O 1
ATOM 838 N N . HIS A 1 109 ? -11.495 6.670 8.987 1.00 97.00 109 HIS A N 1
ATOM 839 C CA . HIS A 1 109 ? -12.206 7.083 10.194 1.00 97.00 109 HIS A CA 1
ATOM 840 C C . HIS A 1 109 ? -12.002 6.059 11.328 1.00 97.00 109 HIS A C 1
ATOM 842 O O . HIS A 1 109 ? -11.577 4.928 11.062 1.00 97.00 109 HIS A O 1
ATOM 848 N N . PRO A 1 110 ? -12.232 6.441 12.598 1.00 96.81 110 PRO A N 1
ATOM 849 C CA . PRO A 1 110 ? -12.168 5.504 13.718 1.00 96.81 110 PRO A CA 1
ATOM 850 C C . PRO A 1 110 ? -13.069 4.279 13.494 1.00 96.81 110 PRO A C 1
ATOM 852 O O . PRO A 1 110 ? -14.156 4.412 12.932 1.00 96.81 110 PRO A O 1
ATOM 855 N N . GLY A 1 111 ? -12.609 3.093 13.897 1.00 95.38 111 GLY A N 1
ATOM 856 C CA . GLY A 1 111 ? -13.377 1.842 13.846 1.00 95.38 111 GLY A CA 1
ATOM 857 C C . GLY A 1 111 ? -13.880 1.448 12.454 1.00 95.38 111 GLY A C 1
ATOM 858 O O . GLY A 1 111 ? -14.933 0.829 12.338 1.00 95.38 111 GLY A O 1
ATOM 859 N N . THR A 1 112 ? -13.185 1.859 11.390 1.00 94.88 112 THR A N 1
ATOM 860 C CA . THR A 1 112 ? -13.650 1.692 10.005 1.00 94.88 112 THR A CA 1
ATOM 861 C C . THR A 1 112 ? -12.853 0.623 9.264 1.00 94.88 112 THR A C 1
ATOM 863 O O . THR A 1 112 ? -11.631 0.542 9.397 1.00 94.88 112 THR A O 1
ATOM 866 N N . GLN A 1 113 ? -13.545 -0.134 8.414 1.00 95.12 113 GLN A N 1
ATOM 867 C CA . GLN A 1 113 ? -12.971 -1.019 7.403 1.00 95.12 113 GLN A CA 1
ATOM 868 C C . GLN A 1 113 ? -13.326 -0.505 6.003 1.00 95.12 113 GLN A C 1
ATOM 870 O O . GLN A 1 113 ? -14.456 -0.084 5.760 1.00 95.12 113 GLN A O 1
ATOM 875 N N . ILE A 1 114 ? -12.376 -0.571 5.070 1.00 95.00 114 ILE A N 1
ATOM 876 C CA . ILE A 1 114 ? -12.610 -0.284 3.653 1.00 95.00 114 ILE A CA 1
ATOM 877 C C . ILE A 1 114 ? -11.951 -1.343 2.768 1.00 95.00 114 ILE A C 1
ATOM 879 O O . ILE A 1 114 ? -10.769 -1.653 2.923 1.00 95.00 114 ILE A O 1
ATOM 883 N N . GLY A 1 115 ? -12.723 -1.891 1.830 1.00 95.94 115 GLY A N 1
ATOM 884 C CA . GLY A 1 115 ? -12.225 -2.737 0.752 1.00 95.94 115 GLY A CA 1
ATOM 885 C C . GLY A 1 115 ? -11.930 -1.899 -0.487 1.00 95.94 115 GLY A C 1
ATOM 886 O O . GLY A 1 115 ? -12.739 -1.066 -0.895 1.00 95.94 115 GLY A O 1
ATOM 887 N N . LEU A 1 116 ? -10.771 -2.115 -1.100 1.00 96.50 116 LEU A N 1
ATOM 888 C CA . LEU A 1 116 ? -10.331 -1.414 -2.300 1.00 96.50 116 LEU A CA 1
ATOM 889 C C . LEU A 1 116 ? -9.879 -2.411 -3.357 1.00 96.50 116 LEU A C 1
ATOM 891 O O . LEU A 1 116 ? -9.104 -3.324 -3.077 1.00 96.50 116 LEU A O 1
ATOM 895 N N . GLN A 1 117 ? -10.314 -2.194 -4.591 1.00 96.94 117 GLN A N 1
ATOM 896 C CA . GLN A 1 117 ? -9.732 -2.794 -5.778 1.00 96.94 117 GLN A CA 1
ATOM 897 C C . GLN A 1 117 ? -8.920 -1.727 -6.512 1.00 96.94 117 GLN A C 1
ATOM 899 O O . GLN A 1 117 ? -9.448 -0.724 -6.986 1.00 96.94 117 GLN A O 1
ATOM 904 N N . LEU A 1 118 ? -7.613 -1.947 -6.565 1.00 97.56 118 LEU A N 1
ATOM 905 C CA . LEU A 1 118 ? -6.628 -1.038 -7.130 1.00 97.56 118 LEU A CA 1
ATOM 906 C C . LEU A 1 118 ? -6.232 -1.559 -8.505 1.00 97.56 118 LEU A C 1
ATOM 908 O O . LEU A 1 118 ? -5.716 -2.669 -8.603 1.00 97.56 118 LEU A O 1
ATOM 912 N N . THR A 1 119 ? -6.453 -0.770 -9.550 1.00 97.69 119 THR A N 1
ATOM 913 C CA . THR A 1 119 ? -5.969 -1.059 -10.906 1.00 97.69 119 THR A CA 1
ATOM 914 C C . THR A 1 119 ? -4.734 -0.215 -11.180 1.00 97.69 119 THR A C 1
ATOM 916 O O . THR A 1 119 ? -4.711 0.978 -10.866 1.00 97.69 119 THR A O 1
ATOM 919 N N . MET A 1 120 ? -3.700 -0.824 -11.751 1.00 97.62 120 MET A N 1
ATOM 920 C CA . MET A 1 120 ? -2.392 -0.198 -11.914 1.00 97.62 120 MET A CA 1
ATOM 921 C C . MET A 1 120 ? -1.701 -0.578 -13.224 1.00 97.62 120 MET A C 1
ATOM 923 O O . MET A 1 120 ? -1.873 -1.678 -13.760 1.00 97.62 120 MET A O 1
ATOM 927 N N . ASP A 1 121 ? -0.847 0.323 -13.689 1.00 97.62 121 ASP A N 1
ATOM 928 C CA . ASP A 1 121 ? 0.180 0.025 -14.679 1.00 97.62 121 ASP A CA 1
ATOM 929 C C . ASP A 1 121 ? 1.403 -0.503 -13.949 1.00 97.62 121 ASP A C 1
ATOM 931 O O . ASP A 1 121 ? 1.859 0.076 -12.960 1.00 97.62 121 ASP A O 1
ATOM 935 N N . ARG A 1 122 ? 1.929 -1.629 -14.421 1.00 95.56 122 ARG A N 1
ATOM 936 C CA . ARG A 1 122 ? 3.092 -2.267 -13.811 1.00 95.56 122 ARG A CA 1
ATOM 937 C C . ARG A 1 122 ? 4.357 -1.891 -14.552 1.00 95.56 122 ARG A C 1
ATOM 939 O O . ARG A 1 122 ? 4.370 -1.896 -15.776 1.00 95.56 122 ARG A O 1
ATOM 946 N N . TYR A 1 123 ? 5.421 -1.676 -13.787 1.00 94.88 123 TYR A N 1
ATOM 947 C CA . TYR A 1 123 ? 6.776 -1.428 -14.285 1.00 94.88 123 TYR A CA 1
ATOM 948 C C . TYR A 1 123 ? 6.846 -0.263 -15.284 1.00 94.88 123 TYR A C 1
ATOM 950 O O . TYR A 1 123 ? 7.652 -0.276 -16.207 1.00 94.88 123 TYR A O 1
ATOM 958 N N . CYS A 1 124 ? 5.982 0.740 -15.109 1.00 96.25 124 CYS A N 1
ATOM 959 C CA . CYS A 1 124 ? 5.901 1.907 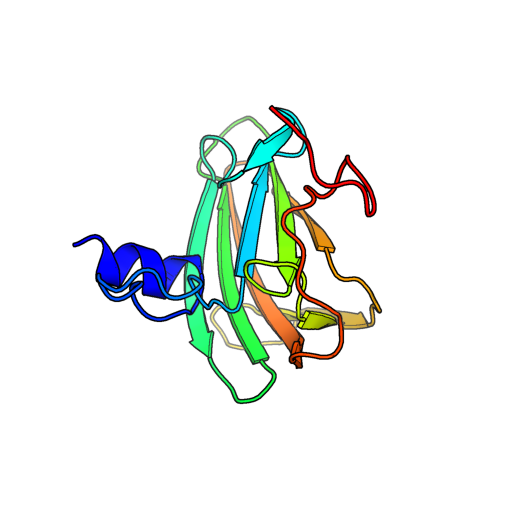-15.986 1.00 96.25 124 CYS A CA 1
ATOM 960 C C . CYS A 1 124 ? 6.824 3.052 -15.545 1.00 96.25 124 CYS A C 1
ATOM 962 O O . CYS A 1 124 ? 6.976 4.022 -16.280 1.00 96.25 124 CYS A O 1
ATOM 964 N N . ASN A 1 125 ? 7.425 2.958 -14.353 1.00 93.50 125 ASN A N 1
ATOM 965 C CA . ASN A 1 125 ? 8.373 3.940 -13.831 1.00 93.50 125 ASN A CA 1
ATOM 966 C C . ASN A 1 125 ? 9.711 3.256 -13.485 1.00 93.50 125 ASN A C 1
ATOM 968 O O . ASN A 1 125 ? 9.702 2.095 -13.058 1.00 93.50 125 ASN A O 1
ATOM 972 N N . PRO A 1 126 ? 10.847 3.973 -13.563 1.00 92.50 126 PRO A N 1
ATOM 973 C CA . PRO A 1 126 ? 12.098 3.521 -12.961 1.00 92.50 126 PRO A CA 1
ATOM 974 C C . PRO A 1 126 ? 11.933 3.310 -11.441 1.00 92.50 126 PRO A C 1
ATOM 976 O O . PRO A 1 126 ? 11.388 4.193 -10.766 1.00 92.50 126 PRO A O 1
ATOM 979 N N . PRO A 1 127 ? 12.388 2.172 -10.881 1.00 92.00 127 PRO A N 1
ATOM 980 C CA . PRO A 1 1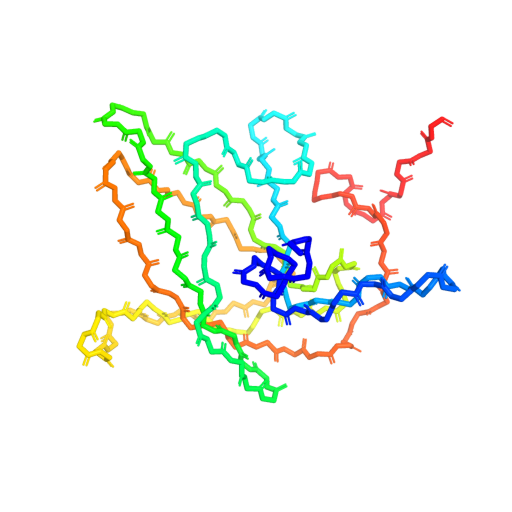27 ? 12.286 1.914 -9.448 1.00 92.00 127 PRO A CA 1
ATOM 981 C C . PRO A 1 127 ? 13.147 2.899 -8.648 1.00 92.00 127 PRO A C 1
ATOM 983 O O . PRO A 1 127 ? 14.245 3.265 -9.063 1.00 92.00 127 PRO A O 1
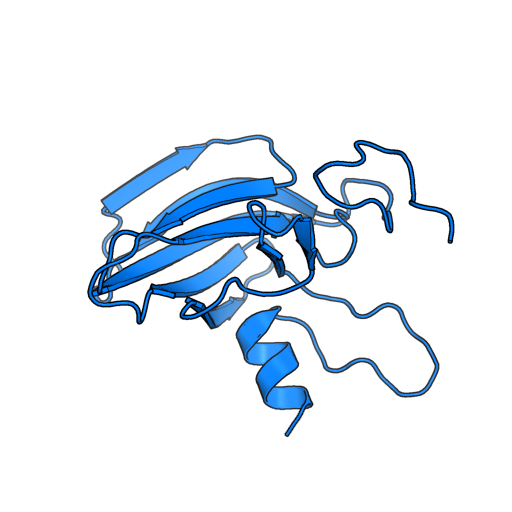ATOM 986 N N . THR A 1 128 ? 12.667 3.310 -7.475 1.00 91.31 128 THR A N 1
ATOM 987 C CA . THR A 1 128 ? 13.368 4.235 -6.578 1.00 91.31 128 THR A CA 1
ATOM 988 C C . THR A 1 128 ? 13.225 3.840 -5.108 1.00 91.31 128 THR A C 1
ATOM 990 O O . THR A 1 128 ? 12.217 3.274 -4.681 1.00 91.31 128 THR A O 1
ATOM 993 N N . TYR A 1 129 ? 14.244 4.176 -4.315 1.00 90.12 129 TYR A N 1
ATOM 994 C CA . TYR A 1 129 ? 14.221 4.093 -2.851 1.00 90.12 129 TYR A CA 1
ATOM 995 C C . TYR A 1 129 ? 13.689 5.372 -2.189 1.00 90.12 129 TYR A C 1
ATOM 997 O O . TYR A 1 129 ? 13.570 5.418 -0.962 1.00 90.12 129 TYR A O 1
ATOM 1005 N N . ALA A 1 130 ? 13.378 6.406 -2.976 1.00 91.56 130 ALA A N 1
ATOM 1006 C CA . ALA A 1 130 ? 12.829 7.653 -2.471 1.00 91.56 130 ALA A CA 1
ATOM 1007 C C . ALA A 1 130 ? 11.508 7.409 -1.730 1.00 91.56 130 ALA A C 1
ATOM 1009 O O . ALA A 1 130 ? 10.644 6.634 -2.153 1.00 91.56 130 ALA A O 1
ATOM 1010 N N . PHE A 1 131 ? 11.365 8.073 -0.587 1.00 92.31 131 PHE A N 1
ATOM 1011 C CA . PHE A 1 131 ? 10.115 8.077 0.157 1.00 92.31 131 PHE A CA 1
ATOM 1012 C C . PHE A 1 131 ? 9.168 9.142 -0.402 1.00 92.31 131 PHE A C 1
ATOM 1014 O O . PHE A 1 131 ? 9.631 10.117 -0.992 1.00 92.31 131 PHE A O 1
ATOM 1021 N N . PRO A 1 132 ? 7.850 9.003 -0.176 1.00 92.44 132 PRO A N 1
ATOM 1022 C CA . PRO A 1 132 ? 6.846 9.895 -0.757 1.00 92.44 132 PRO A CA 1
ATOM 1023 C C . PRO A 1 132 ? 7.086 11.390 -0.492 1.00 92.44 132 PRO A C 1
ATOM 1025 O O . PRO A 1 132 ? 6.750 12.230 -1.317 1.00 92.44 132 PRO A O 1
ATOM 1028 N N . TRP A 1 133 ? 7.687 11.735 0.649 1.00 92.56 133 TRP A N 1
ATOM 1029 C CA . TRP A 1 133 ? 7.990 13.116 1.045 1.00 92.56 133 TRP A CA 1
ATOM 1030 C C . TRP A 1 133 ? 9.381 13.613 0.609 1.00 92.56 133 TRP A C 1
ATOM 1032 O O . TRP A 1 133 ? 9.753 14.725 0.970 1.00 92.56 133 TRP A O 1
ATOM 1042 N N . HIS A 1 134 ? 10.154 12.821 -0.140 1.00 89.12 134 HIS A N 1
ATOM 1043 C CA . HIS A 1 134 ? 11.464 13.208 -0.689 1.00 89.12 134 HIS A CA 1
ATOM 1044 C C . HIS A 1 134 ? 11.421 13.492 -2.202 1.00 89.12 134 HIS A C 1
ATOM 1046 O O . HIS A 1 134 ? 12.453 13.791 -2.807 1.00 89.12 134 HIS A O 1
ATOM 1052 N N . GLY A 1 135 ? 10.243 13.404 -2.830 1.00 84.75 135 GLY A N 1
ATOM 1053 C CA . GLY A 1 135 ? 10.112 13.513 -4.283 1.00 84.75 135 GLY A CA 1
ATOM 1054 C C . GLY A 1 135 ? 10.923 12.418 -4.979 1.00 84.75 135 GLY A C 1
ATOM 1055 O O . GLY A 1 135 ? 10.789 11.244 -4.641 1.00 84.75 135 GLY A O 1
ATOM 1056 N N . ASP A 1 136 ? 11.792 12.802 -5.914 1.00 81.06 136 ASP A N 1
ATOM 1057 C CA . ASP A 1 136 ? 12.708 11.870 -6.588 1.00 81.06 136 ASP A CA 1
ATOM 1058 C C . ASP A 1 136 ? 14.066 11.717 -5.883 1.00 81.06 136 ASP A C 1
ATOM 1060 O O . ASP A 1 136 ? 14.885 10.890 -6.288 1.00 81.06 136 ASP A O 1
ATOM 1064 N N . SER A 1 137 ? 14.320 12.472 -4.808 1.00 86.31 137 SER A N 1
ATOM 1065 C CA . SER A 1 137 ? 15.579 12.363 -4.071 1.00 86.31 137 SER A CA 1
ATOM 1066 C C . SER A 1 137 ? 15.592 11.119 -3.179 1.00 86.31 137 SER A C 1
ATOM 1068 O O . SER A 1 137 ? 14.705 10.890 -2.352 1.00 86.31 137 SER A O 1
ATOM 1070 N N . VAL A 1 138 ? 16.614 10.280 -3.349 1.00 83.38 138 VAL A N 1
ATOM 1071 C CA . VAL A 1 138 ? 16.840 9.139 -2.460 1.00 83.38 138 VAL A CA 1
ATOM 1072 C C . VAL A 1 138 ? 17.540 9.661 -1.206 1.00 83.38 138 VAL A C 1
ATOM 1074 O O . VAL A 1 138 ? 18.593 10.288 -1.336 1.00 83.38 138 VAL A O 1
ATOM 1077 N N . PRO A 1 139 ? 16.995 9.423 -0.000 1.00 77.19 139 PRO A N 1
ATOM 1078 C CA . PRO A 1 139 ? 17.655 9.856 1.221 1.00 77.19 139 PRO A CA 1
ATOM 1079 C C . PRO A 1 139 ? 18.982 9.109 1.370 1.00 77.19 139 PRO A C 1
ATOM 1081 O O . PRO A 1 139 ? 19.004 7.887 1.512 1.00 77.19 139 PRO A O 1
ATOM 1084 N N . PHE A 1 140 ? 20.085 9.848 1.333 1.00 72.62 140 PHE A N 1
ATOM 10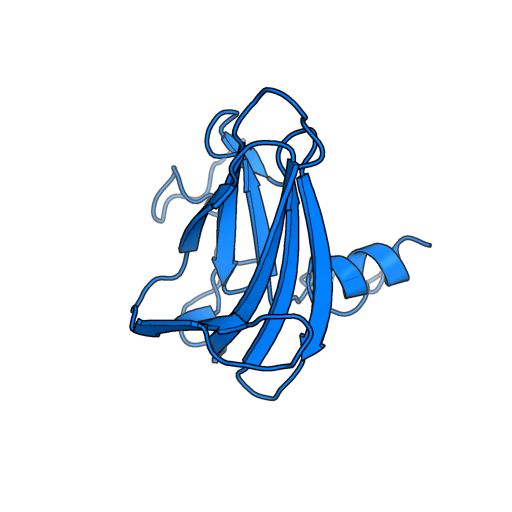85 C CA . PHE A 1 140 ? 21.392 9.371 1.772 1.00 72.62 140 PHE A CA 1
ATOM 1086 C C . PHE A 1 140 ? 21.431 9.438 3.300 1.00 72.62 140 PHE A C 1
ATOM 1088 O O . PHE A 1 140 ? 20.962 10.409 3.897 1.00 72.62 140 PHE A O 1
ATOM 1095 N N . ARG A 1 141 ? 21.923 8.367 3.921 1.00 57.81 141 ARG A N 1
ATOM 1096 C CA . ARG A 1 141 ? 22.171 8.319 5.361 1.00 57.81 141 ARG A CA 1
ATOM 1097 C C . ARG A 1 141 ? 23.584 8.789 5.657 1.00 57.81 141 ARG A C 1
ATOM 1099 O O . ARG A 1 141 ? 24.474 8.425 4.860 1.00 57.81 141 ARG A O 1
#

Nearest PDB structures (foldseek):
  4qaw-assembly7_G  TM=5.693E-01  e=2.014E-02  Paenibacillus barcinonensis
  2qki-assembly2_E  TM=3.446E-01  e=2.517E-01  Homo sapiens
  7zgj-assembly1_B  TM=3.881E-01  e=1.133E+00  Homo sapiens
  6lnw-assembly1_C  TM=2.610E-01  e=1.924E-01  Streptococcus pneumoniae TIGR4
  8eok-assembly1_H  TM=3.442E-01  e=1.196E+00  Homo sapiens

Sequence (141 aa):
LTEALTHLTTGGPQAVYWGGLAAGRLRYFDPVKKRAGLPPDVAALVTALGDRSARVTLVNLSVCQPRDVLVGAGCFREHRFRRVTVVEESSQVKKELELDEPYLPIRLHPGTQIGLQLTMDRYCNPPTYAFPWHGDSVPFR

Mean predicted aligned error: 4.56 Å

Radius of gyration: 14.7 Å; Cα contacts (8 Å, |Δi|>4): 334; chains: 1; bounding box: 43×30×35 Å

Foldseek 3Di:
DVQQVLCFAFVFGPDDPPPDDGKGQKWKDQVVVGGTDADPQKDKGFDDDDPFKTKMKIWRAAQQDKGKMKIFGIPQLQKWWQKKFWADPVRDTDDIDGDGGRIDIDIGDHGDMIMIMTGIDGRPDDGHCDGPVRVRDHDDD

Solvent-accessible surface area (backbone atoms only — not comparable to full-atom values): 7593 Å² total; per-residue (Å²): 112,67,44,59,53,35,32,28,53,20,58,17,68,59,61,56,93,86,73,56,82,59,54,26,53,33,32,44,23,14,70,86,80,70,42,82,39,69,36,88,56,47,49,61,38,40,79,48,77,58,98,46,37,40,30,36,37,40,32,27,70,32,80,82,49,66,44,59,36,33,40,28,20,16,61,30,46,20,18,32,32,44,31,43,31,37,33,48,96,87,70,46,79,79,48,75,45,78,49,89,34,44,59,48,83,42,78,36,51,42,64,34,75,49,36,35,39,39,31,40,48,75,73,76,41,80,70,43,83,36,47,89,92,46,62,87,46,58,84,82,130

pLDDT: mean 91.8, std 8.18, range [57.81, 97.81]

Secondary structure (DSSP, 8-state):
-HHHHHHHHHSSPPPPTTT-----SEEEEETTTTEESPPTTEEEEEEEE-SSEEEEEEEE--SS--EEEEEEESSSS--EEEEEEEE-TT--EEEEEEEEESEEEEEEPTT-EEEEEEEEESS-S------GGGTTPPPP-